Protein AF-A0A158QQC6-F1 (afdb_monomer)

Foldseek 3Di:
DDDDDDDDDDDADPPDDGPDPPPQDQVVVVVQAPPQWDKDAARDPDPPDDRIATHEDPQFDDRRSPHGHWPQVVQVVVVHGQAPDPWDRDTSQQTHEDFQFDDSRRPDGDHGLVQLVVLPLDPDSVPLSHQAPPLDQDPSQCDVSSVHSVCSVCVVVVNDDDPDD

InterPro domains:
  IPR000742 EGF-like domain [PF00008] (29-63)
  IPR000742 EGF-like domain [PF00008] (81-105)
  IPR000742 EGF-like domain [PS00022] (54-65)
  IPR000742 EGF-like domain [PS00022] (95-106)
  IPR000742 EGF-like domain [PS01186] (54-65)
  IPR000742 EGF-like domain [PS01186] (95-106)
  IPR000742 EGF-like domain [PS50026] (24-66)
  IPR000742 EGF-like domain [PS50026] (68-107)
  IPR000742 EGF-like domain [SM00181] (27-66)
  IPR000742 EGF-like domain [SM00181] (71-107)
  IPR000800 Notch domain [PF00066] (121-153)
  IPR000800 Notch domain [PS50258] (121-164)
  IPR000800 Notch domain [SM0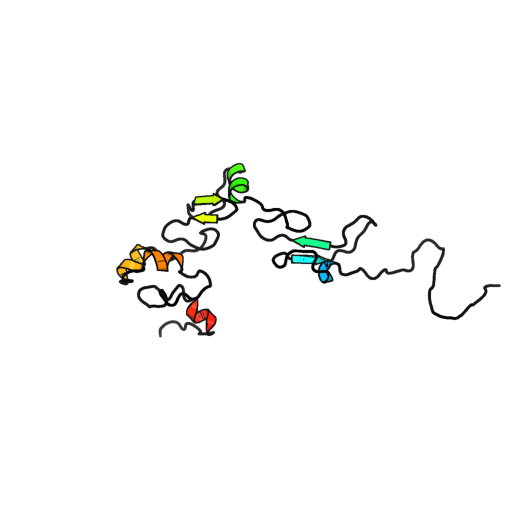0004] (114-154)
  IPR001881 EGF-like calcium-binding domain [SM00179] (24-66)
  IPR001881 EGF-like calcium-binding domain [SM00179] (68-107)
  IPR035993 Notch-like domain superfamily [SSF90193] (125-153)

Organism: Haemonchus placei (NCBI:txid6290)

Solvent-accessible surface area (backbone atoms only — not comparable to full-atom values): 9936 Å² total; per-residue (Å²): 138,82,84,84,82,90,80,82,94,76,83,83,75,95,67,98,61,80,83,64,83,69,73,75,68,62,52,50,81,69,62,70,39,50,94,79,33,50,65,41,67,38,82,53,89,50,98,85,47,66,36,48,46,41,48,50,41,93,50,35,34,65,79,48,39,80,38,80,38,44,41,26,55,61,26,42,76,72,76,45,69,65,24,31,81,79,20,46,55,72,56,43,65,46,41,51,48,39,91,33,33,31,69,75,39,16,77,40,82,44,78,35,63,68,55,23,55,73,53,56,26,80,97,39,34,78,56,33,62,69,44,42,55,66,79,50,62,47,76,93,20,55,39,78,37,43,55,30,17,56,44,27,53,39,63,74,71,70,52,75,87,68,82,91,125

Structure (mmCIF, N/CA/C/O backbone):
data_AF-A0A158QQC6-F1
#
_entry.id   AF-A0A158QQC6-F1
#
loop_
_atom_site.group_PDB
_atom_site.id
_atom_site.type_symbol
_atom_site.label_atom_id
_atom_site.label_alt_id
_atom_site.label_comp_id
_atom_site.label_asym_id
_atom_site.label_entity_id
_atom_site.label_seq_id
_atom_site.pdbx_PDB_ins_code
_atom_site.Cartn_x
_atom_site.Cartn_y
_atom_site.Cartn_z
_atom_site.occupancy
_atom_site.B_iso_or_equiv
_atom_site.auth_seq_id
_atom_site.auth_comp_id
_atom_site.auth_asym_id
_atom_site.auth_atom_id
_atom_site.pdbx_PDB_model_num
ATOM 1 N N . MET A 1 1 ? -47.042 -8.863 57.299 1.00 36.25 1 MET A N 1
ATOM 2 C CA . MET A 1 1 ? -48.164 -8.643 56.363 1.00 36.25 1 MET A CA 1
ATOM 3 C C . MET A 1 1 ? -47.573 -7.913 55.169 1.00 36.25 1 MET A C 1
ATOM 5 O O . MET A 1 1 ? -47.378 -6.711 55.239 1.00 36.25 1 MET A O 1
ATOM 9 N N . VAL A 1 2 ? -47.095 -8.666 54.174 1.00 34.44 2 VAL A N 1
ATOM 10 C CA . VAL A 1 2 ? -46.437 -8.109 52.982 1.00 34.44 2 VAL A CA 1
ATOM 11 C C . VAL A 1 2 ? -47.533 -7.838 51.961 1.00 34.44 2 VAL A C 1
ATOM 13 O O . VAL A 1 2 ? -48.316 -8.736 51.651 1.00 34.44 2 VAL A O 1
ATOM 16 N N . PHE A 1 3 ? -47.634 -6.594 51.506 1.00 34.72 3 PHE A N 1
ATOM 17 C CA . PHE A 1 3 ? -48.587 -6.214 50.473 1.00 34.72 3 PHE A CA 1
ATOM 18 C C . PHE A 1 3 ? -48.076 -6.717 49.123 1.00 34.72 3 PHE A C 1
ATOM 20 O O . PHE A 1 3 ? -46.982 -6.360 48.697 1.00 34.72 3 PHE A O 1
ATOM 27 N N . VAL A 1 4 ? -48.869 -7.560 48.462 1.00 39.97 4 VAL A N 1
ATOM 28 C CA . VAL A 1 4 ? -48.643 -7.971 47.074 1.00 39.97 4 VAL A CA 1
ATOM 29 C C . VAL A 1 4 ? -49.440 -7.013 46.199 1.00 39.97 4 VAL A C 1
ATOM 31 O O . VAL A 1 4 ? -50.668 -7.079 46.186 1.00 39.97 4 VAL A O 1
ATOM 34 N N . ILE A 1 5 ? -48.760 -6.120 45.482 1.00 44.81 5 ILE A N 1
ATOM 35 C CA . ILE A 1 5 ? -49.380 -5.341 44.407 1.00 44.81 5 ILE A CA 1
ATOM 36 C C . ILE A 1 5 ? -48.888 -5.943 43.092 1.00 44.81 5 ILE A C 1
ATOM 38 O O . ILE A 1 5 ? -47.698 -5.911 42.797 1.00 44.81 5 ILE A O 1
ATOM 42 N N . ARG A 1 6 ? -49.806 -6.549 42.331 1.00 49.72 6 ARG A N 1
ATOM 43 C CA . ARG A 1 6 ? -49.573 -6.975 40.947 1.00 49.72 6 ARG A CA 1
ATOM 44 C C . ARG A 1 6 ? -50.092 -5.894 40.009 1.00 49.72 6 ARG A C 1
ATOM 46 O O . ARG A 1 6 ? -51.301 -5.693 39.957 1.00 49.72 6 ARG A O 1
ATOM 53 N N . MET A 1 7 ? -49.190 -5.278 39.257 1.00 44.09 7 MET A N 1
ATOM 54 C CA . MET A 1 7 ? -49.361 -4.901 37.852 1.00 44.09 7 MET A CA 1
ATOM 55 C C . MET A 1 7 ? -47.967 -4.506 37.330 1.00 44.09 7 MET A C 1
ATOM 57 O O . MET A 1 7 ? -47.416 -3.508 37.773 1.00 44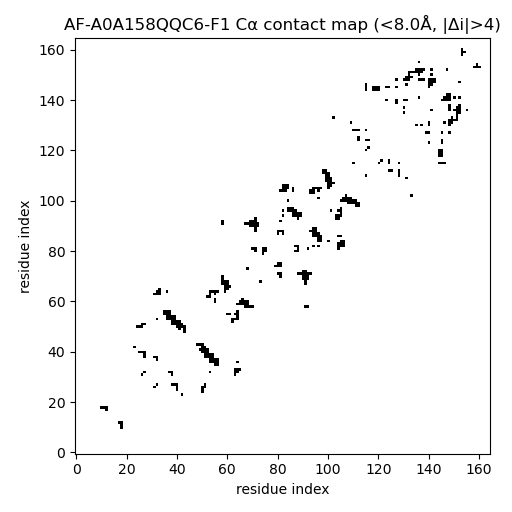.09 7 MET A O 1
ATOM 61 N N . GLU A 1 8 ? -47.422 -5.352 36.447 1.00 40.69 8 GLU A N 1
ATOM 62 C CA . GLU A 1 8 ? -46.252 -5.122 35.573 1.00 40.69 8 GLU A CA 1
ATOM 63 C C . GLU A 1 8 ? -44.855 -5.117 36.244 1.00 40.69 8 GLU A C 1
ATOM 65 O O . GLU A 1 8 ? -44.166 -4.110 36.341 1.00 40.69 8 GLU A O 1
ATOM 70 N N . ASP A 1 9 ? -44.466 -6.306 36.718 1.00 43.28 9 ASP A N 1
ATOM 71 C CA . ASP A 1 9 ? -43.112 -6.889 36.835 1.00 43.28 9 ASP A CA 1
ATOM 72 C C . ASP A 1 9 ? -41.867 -5.964 36.815 1.00 43.28 9 ASP A C 1
ATOM 74 O O . ASP A 1 9 ? -41.016 -6.070 35.932 1.00 43.28 9 ASP A O 1
ATOM 78 N N . VAL A 1 10 ? -41.654 -5.164 37.866 1.00 44.22 10 VAL A N 1
ATOM 79 C CA . VAL A 1 10 ? -40.308 -4.672 38.230 1.00 44.22 10 VAL A CA 1
ATOM 80 C C . VAL A 1 10 ? -40.022 -5.020 39.690 1.00 44.22 10 VAL A C 1
ATOM 82 O O . VAL A 1 10 ? -40.575 -4.427 40.616 1.00 44.22 10 VAL A O 1
ATOM 85 N N . PHE A 1 11 ? -39.159 -6.015 39.899 1.00 46.47 11 PHE A N 1
ATOM 86 C CA . PHE A 1 11 ? -38.678 -6.421 41.218 1.00 46.47 11 PHE A CA 1
ATOM 87 C C . PHE A 1 11 ? -37.441 -5.595 41.580 1.00 46.47 11 PHE A C 1
ATOM 89 O O . PHE A 1 11 ? -36.376 -5.797 41.007 1.00 46.47 11 PHE A O 1
ATOM 96 N N . VAL A 1 12 ? -37.563 -4.686 42.551 1.00 42.06 12 VAL A N 1
ATOM 97 C CA . VAL A 1 12 ? -36.401 -4.041 43.182 1.00 42.06 12 VAL A CA 1
ATOM 98 C C . VAL A 1 12 ? -36.211 -4.660 44.563 1.00 42.06 12 VAL A C 1
ATOM 100 O O . VAL A 1 12 ? -36.993 -4.390 45.474 1.00 42.06 12 VAL A O 1
ATOM 103 N N . SER A 1 13 ? -35.200 -5.517 44.718 1.00 39.62 13 SER A N 1
ATOM 104 C CA . SER A 1 13 ? -34.810 -6.075 46.019 1.00 39.62 13 SER A CA 1
ATOM 105 C C . SER A 1 13 ? -33.780 -5.168 46.706 1.00 39.62 13 SER A C 1
ATOM 107 O O . SER A 1 13 ? -32.769 -4.811 46.102 1.00 39.62 13 SER A O 1
ATOM 109 N N . LEU A 1 14 ? -34.037 -4.791 47.966 1.00 47.12 14 LEU A N 1
ATOM 110 C CA . LEU A 1 14 ? -33.203 -3.922 48.817 1.00 47.12 14 LEU A CA 1
ATOM 111 C C . LEU A 1 14 ? -32.286 -4.732 49.755 1.00 47.12 14 LEU A C 1
ATOM 113 O O . LEU A 1 14 ? -32.116 -4.377 50.917 1.00 47.12 14 LEU A O 1
ATOM 117 N N . ASP A 1 15 ? -31.674 -5.803 49.250 1.00 41.09 15 ASP A N 1
ATOM 118 C CA . ASP A 1 15 ? -30.734 -6.643 50.002 1.00 41.09 15 ASP A CA 1
ATOM 119 C C . ASP A 1 15 ? -29.463 -6.900 49.178 1.00 41.09 15 ASP A C 1
ATOM 121 O O . ASP A 1 15 ? -29.229 -8.007 48.710 1.00 41.09 15 ASP A O 1
ATOM 125 N N . GLY A 1 16 ? -28.644 -5.864 48.958 1.00 43.97 16 GLY A N 1
ATOM 126 C CA . GLY A 1 16 ? -27.190 -5.979 48.729 1.00 43.97 16 GLY A CA 1
ATOM 127 C C . GLY A 1 16 ? -26.646 -6.910 47.627 1.00 43.97 16 GLY A C 1
ATOM 128 O O . GLY A 1 16 ? -25.440 -7.136 47.600 1.00 43.97 16 GLY A O 1
ATOM 129 N N . GLN A 1 17 ? -27.476 -7.444 46.731 1.00 45.44 17 GLN A N 1
ATOM 130 C CA . GLN A 1 17 ? -27.104 -8.210 45.538 1.00 45.44 17 GLN A CA 1
ATOM 131 C C . GLN A 1 17 ? -28.065 -7.777 44.424 1.00 45.44 17 GLN A C 1
ATOM 133 O O . GLN A 1 17 ? -29.206 -8.229 44.362 1.00 45.44 17 GLN A O 1
ATOM 138 N N . GLY A 1 18 ? -27.642 -6.800 43.619 1.00 42.56 18 GLY A N 1
ATOM 139 C CA . GLY A 1 18 ? -28.478 -6.163 42.599 1.00 42.56 18 GLY A CA 1
ATOM 140 C C . GLY A 1 18 ? -29.020 -7.168 41.579 1.00 42.56 18 GLY A C 1
ATOM 141 O O . GLY A 1 18 ? -28.266 -7.943 41.002 1.00 42.56 18 GLY A O 1
ATOM 142 N N . GLN A 1 19 ? -30.337 -7.143 41.362 1.00 43.41 19 GLN A N 1
ATOM 143 C CA . GLN A 1 19 ? -31.072 -8.023 40.445 1.00 43.41 19 GLN A CA 1
ATOM 144 C C . GLN A 1 19 ? -31.306 -7.377 39.071 1.00 43.41 19 GLN A C 1
ATOM 146 O O . GLN A 1 19 ? -32.306 -7.639 38.405 1.00 43.41 19 GLN A O 1
ATOM 151 N N . TYR A 1 20 ? -30.376 -6.547 38.622 1.00 51.22 20 TYR A N 1
ATOM 152 C CA . TYR A 1 20 ? -30.326 -6.159 37.226 1.00 51.22 20 TYR A CA 1
ATOM 153 C C . TYR A 1 20 ? -29.068 -6.795 36.672 1.00 51.22 20 TYR A C 1
ATOM 155 O O . TYR A 1 20 ? -27.959 -6.314 36.859 1.00 51.22 20 TYR A O 1
ATOM 163 N N . CYS A 1 21 ? -29.240 -7.913 35.974 1.00 53.62 21 CYS A N 1
ATOM 164 C CA . CYS A 1 21 ? -28.408 -8.114 34.805 1.00 53.62 21 CYS A CA 1
ATOM 165 C C . CYS A 1 21 ? -28.792 -6.964 33.870 1.00 53.62 21 CYS A C 1
ATOM 167 O O . CYS A 1 21 ? -29.683 -7.132 33.037 1.00 53.62 21 CYS A O 1
ATOM 169 N N . GLU A 1 22 ? -28.240 -5.764 34.079 1.00 59.50 22 GLU A N 1
ATOM 170 C CA . GLU A 1 22 ? -28.223 -4.785 33.005 1.00 59.50 22 GLU A CA 1
ATOM 171 C C . GLU A 1 22 ? -27.598 -5.528 31.832 1.00 59.50 22 GLU A C 1
ATOM 173 O O . GLU A 1 22 ? -26.450 -5.963 31.898 1.00 59.50 22 GLU A O 1
ATOM 178 N N . LEU A 1 23 ? -28.416 -5.817 30.820 1.00 65.38 23 LEU A N 1
ATOM 179 C CA . LEU A 1 23 ? -27.915 -6.375 29.581 1.00 65.38 23 LEU A CA 1
ATOM 180 C C . LEU A 1 23 ? -26.837 -5.409 29.110 1.00 65.38 23 LEU A C 1
ATOM 182 O O . LEU A 1 23 ? -27.137 -4.232 28.887 1.00 65.38 23 LEU A O 1
ATOM 186 N N . ASP A 1 24 ? -25.606 -5.916 29.044 1.00 72.25 24 ASP A N 1
ATOM 187 C CA . ASP A 1 24 ? -24.469 -5.187 28.506 1.00 72.25 24 ASP A CA 1
ATOM 188 C C . ASP A 1 24 ? -24.902 -4.617 27.160 1.00 72.25 24 ASP A C 1
ATOM 190 O O . ASP A 1 24 ? -25.406 -5.348 26.295 1.00 72.25 24 ASP A O 1
ATOM 194 N N . LYS A 1 25 ? -24.840 -3.294 27.036 1.00 82.12 25 LYS A N 1
ATOM 195 C CA . LYS A 1 25 ? -25.188 -2.660 25.773 1.00 82.12 25 LYS A CA 1
ATOM 196 C C . LYS A 1 25 ? -24.056 -2.974 24.810 1.00 82.12 25 LYS A C 1
ATOM 198 O O . LYS A 1 25 ? -22.912 -3.097 25.213 1.00 82.12 25 LYS A O 1
ATOM 203 N N . ASP A 1 26 ? -24.401 -3.168 23.545 1.00 87.12 26 ASP A N 1
ATOM 204 C CA . ASP A 1 26 ? -23.385 -3.272 22.509 1.00 87.12 26 ASP A CA 1
ATOM 205 C C . ASP A 1 26 ? -23.105 -1.873 21.961 1.00 87.12 26 ASP A C 1
ATOM 207 O O . ASP A 1 26 ? -23.820 -1.383 21.082 1.00 87.12 26 ASP A O 1
ATOM 211 N N . GLU A 1 27 ? -22.098 -1.194 22.505 1.00 90.25 27 GLU A N 1
ATOM 212 C CA . GLU A 1 27 ? -21.677 0.115 22.013 1.00 90.25 27 GLU A CA 1
ATOM 213 C C . GLU A 1 27 ? -21.109 0.042 20.587 1.00 90.25 27 GLU A C 1
ATOM 215 O O . GLU A 1 27 ? -21.190 1.029 19.851 1.00 90.25 27 GLU A O 1
ATOM 220 N N . CYS A 1 28 ? -20.602 -1.113 20.136 1.00 93.31 28 CYS A N 1
ATOM 221 C CA . CYS A 1 28 ? -20.111 -1.267 18.764 1.00 93.31 28 CYS A CA 1
ATOM 222 C C . CYS A 1 28 ? -21.231 -1.165 17.723 1.00 93.31 28 CYS A C 1
ATOM 224 O O . CYS A 1 28 ? -20.999 -0.676 16.613 1.00 93.31 28 CYS A O 1
ATOM 226 N N . SER A 1 29 ? -22.463 -1.525 18.090 1.00 93.56 29 SER A N 1
ATOM 227 C CA . SER A 1 29 ? -23.648 -1.318 17.249 1.00 93.56 29 SER A CA 1
ATOM 228 C C . SER A 1 29 ? -23.943 0.167 16.966 1.00 93.56 29 SER A C 1
ATOM 230 O O . SER A 1 29 ? -24.712 0.478 16.056 1.00 93.56 29 SER A O 1
ATOM 232 N N . LEU A 1 30 ? -23.315 1.095 17.698 1.00 91.38 30 LEU A N 1
ATOM 233 C CA . LEU A 1 30 ? -23.416 2.541 17.474 1.00 91.38 30 LEU A CA 1
ATOM 234 C C . LEU A 1 30 ? -22.372 3.080 16.481 1.00 91.38 30 LEU A C 1
ATOM 236 O O . LEU A 1 30 ? -22.343 4.287 16.251 1.00 91.38 30 LEU A O 1
ATOM 240 N N . MET A 1 31 ? -21.532 2.215 15.894 1.00 91.31 31 MET A N 1
ATOM 241 C CA . MET A 1 31 ? -20.475 2.594 14.941 1.00 91.31 31 MET A CA 1
ATOM 242 C C . MET A 1 31 ? -19.535 3.678 15.497 1.00 91.31 31 MET A C 1
ATOM 244 O O . MET A 1 31 ? -19.208 4.649 14.819 1.00 91.31 31 MET A O 1
ATOM 248 N N . VAL A 1 32 ? -19.123 3.522 16.759 1.00 93.12 32 VAL A N 1
ATOM 249 C CA . VAL A 1 32 ? -18.249 4.485 17.454 1.00 93.12 32 VAL A CA 1
ATOM 250 C C . VAL A 1 32 ? -16.831 4.533 16.884 1.00 93.12 32 VAL A C 1
ATOM 252 O O . VAL A 1 32 ? -16.207 5.589 16.903 1.00 93.12 32 VAL A O 1
ATOM 255 N N . CYS A 1 33 ? -16.328 3.408 16.372 1.00 95.31 33 CYS A N 1
ATOM 256 C CA . CYS A 1 33 ? -15.017 3.331 15.738 1.00 95.31 33 CYS A CA 1
ATOM 257 C C . CYS A 1 33 ? -15.107 3.676 14.237 1.00 95.31 33 CYS A C 1
ATOM 259 O O . CYS A 1 33 ? -16.141 3.420 13.612 1.00 95.31 33 CYS A O 1
ATOM 261 N N . PRO A 1 34 ? -14.019 4.181 13.628 1.00 94.56 34 PRO A N 1
ATOM 262 C CA . PRO A 1 34 ? -13.890 4.326 12.182 1.00 94.56 34 PRO A CA 1
ATOM 263 C C . PRO A 1 34 ? -14.144 3.011 11.438 1.00 94.56 34 PRO A C 1
ATOM 265 O O . PRO A 1 34 ? -13.942 1.926 11.981 1.00 94.56 34 PRO A O 1
ATOM 268 N N . ALA A 1 35 ? -14.570 3.104 10.177 1.00 93.69 35 ALA A N 1
ATOM 269 C CA . ALA A 1 35 ? -14.977 1.943 9.380 1.00 93.69 35 ALA A CA 1
ATOM 270 C C . ALA A 1 35 ? -13.853 0.911 9.145 1.00 93.69 35 ALA A C 1
ATOM 272 O O . ALA A 1 35 ? -14.134 -0.258 8.892 1.00 93.69 35 ALA A O 1
ATOM 273 N N . ASP A 1 36 ? -12.598 1.344 9.206 1.00 93.25 36 ASP A N 1
ATOM 274 C CA . ASP A 1 36 ? -11.379 0.547 9.054 1.00 93.25 36 ASP A CA 1
ATOM 275 C C . ASP A 1 36 ? -10.788 0.062 10.392 1.00 93.25 36 ASP A C 1
ATOM 277 O O . ASP A 1 36 ? -9.820 -0.701 10.400 1.00 93.25 36 ASP A O 1
ATOM 281 N N . ALA A 1 37 ? -11.388 0.445 11.522 1.00 95.75 37 ALA A N 1
ATOM 282 C CA . ALA A 1 37 ? -11.041 -0.051 12.847 1.00 95.75 37 ALA A CA 1
ATOM 283 C C . ALA A 1 37 ? -11.914 -1.252 13.246 1.00 95.75 37 ALA A C 1
ATOM 285 O O . ALA A 1 37 ? -13.060 -1.404 12.822 1.00 95.75 37 ALA A O 1
ATOM 286 N N . THR A 1 38 ? -11.383 -2.112 14.117 1.00 96.50 38 THR A N 1
ATOM 287 C CA . THR A 1 38 ? -12.165 -3.212 14.702 1.00 96.50 38 THR A CA 1
ATOM 288 C C . THR A 1 38 ? -12.713 -2.788 16.057 1.00 96.50 38 THR A C 1
ATOM 290 O O . THR A 1 38 ? -11.941 -2.491 16.965 1.00 96.50 38 THR A O 1
ATOM 293 N N . CYS A 1 39 ? -14.037 -2.781 16.212 1.00 96.00 39 CYS A N 1
ATOM 294 C CA . CYS A 1 39 ? -14.674 -2.512 17.498 1.00 96.00 39 CYS A CA 1
ATOM 295 C C . CYS A 1 39 ? -14.822 -3.797 18.320 1.00 96.00 39 CYS A C 1
ATOM 297 O O . CYS A 1 39 ? -15.266 -4.826 17.808 1.00 96.00 39 CYS A O 1
ATOM 299 N N . VAL A 1 40 ? -14.469 -3.722 19.600 1.00 95.62 40 VAL A N 1
ATOM 300 C CA . VAL A 1 40 ? -14.644 -4.794 20.580 1.00 95.62 40 VAL A CA 1
ATOM 301 C C . VAL A 1 40 ? -15.581 -4.298 21.673 1.00 95.62 40 VAL A C 1
ATOM 303 O O . VAL A 1 40 ? -15.243 -3.339 22.365 1.00 95.62 40 VAL A O 1
ATOM 306 N N . ASN A 1 41 ? -16.728 -4.960 21.843 1.00 92.31 41 ASN A N 1
ATOM 307 C CA . ASN A 1 41 ? -17.631 -4.676 22.956 1.00 92.31 41 ASN A CA 1
ATOM 308 C C . ASN A 1 41 ? -17.052 -5.235 24.255 1.00 92.31 41 ASN A C 1
ATOM 310 O O . ASN A 1 41 ? -16.587 -6.379 24.291 1.00 92.31 41 ASN A O 1
ATOM 314 N N . LEU A 1 42 ? -17.074 -4.438 25.313 1.00 90.38 42 LEU A N 1
ATOM 315 C CA . LEU A 1 42 ? -16.497 -4.765 26.607 1.00 90.38 42 LEU A CA 1
ATOM 316 C C . LEU A 1 42 ? -17.544 -4.560 27.691 1.00 90.38 42 LEU A C 1
ATOM 318 O O . LEU A 1 42 ? -18.144 -3.503 27.778 1.00 90.38 42 LEU A O 1
ATOM 322 N N . THR A 1 43 ? -17.672 -5.515 28.602 1.00 86.75 43 THR A N 1
ATOM 323 C CA . THR A 1 43 ? -18.522 -5.314 29.775 1.00 86.75 43 THR A CA 1
ATOM 324 C C . THR A 1 43 ? -17.797 -4.415 30.790 1.00 86.75 43 THR A C 1
ATOM 326 O O . THR A 1 43 ? -16.742 -4.824 31.302 1.00 86.75 43 THR A O 1
ATOM 329 N N . PRO A 1 44 ? -18.311 -3.209 31.102 1.00 83.06 44 PRO A N 1
ATOM 330 C CA . PRO A 1 44 ? -17.661 -2.286 32.028 1.00 83.06 44 PRO A CA 1
ATOM 331 C C . PRO A 1 44 ? -17.643 -2.864 33.451 1.00 83.06 44 PRO A C 1
ATOM 333 O O . PRO A 1 44 ? -18.625 -3.446 33.914 1.00 83.06 44 PRO A O 1
ATOM 336 N N . LYS A 1 45 ? -16.516 -2.732 34.165 1.00 80.94 45 LYS A N 1
ATOM 337 C CA . LYS A 1 45 ? -16.378 -3.212 35.558 1.00 80.94 45 LYS A CA 1
ATOM 338 C C . LYS A 1 45 ? -16.684 -2.114 36.567 1.00 80.94 45 LYS A C 1
ATOM 340 O O . LYS A 1 45 ? -17.125 -2.403 37.681 1.00 80.94 45 LYS A O 1
ATOM 345 N N . HIS A 1 46 ? -16.447 -0.873 36.170 1.00 80.38 46 HIS A N 1
ATOM 346 C CA . HIS A 1 46 ? -16.775 0.333 36.907 1.00 80.38 46 HIS A CA 1
ATOM 347 C C . HIS A 1 46 ? -17.698 1.226 36.077 1.00 80.38 46 HIS A C 1
ATOM 349 O O . HIS A 1 46 ? -17.747 1.134 34.854 1.00 80.38 46 HIS A O 1
ATOM 355 N N . SER A 1 47 ? -18.454 2.096 36.745 1.00 76.38 47 SER A N 1
ATOM 356 C CA . SER A 1 47 ? -19.427 2.984 36.091 1.00 76.38 47 SER A CA 1
ATOM 357 C C . SER A 1 47 ? -18.803 4.001 35.126 1.00 76.38 47 SER A C 1
ATOM 359 O O . SER A 1 47 ? -19.516 4.605 34.333 1.00 76.38 47 SER A O 1
ATOM 361 N N . ASP A 1 48 ? -17.499 4.238 35.243 1.00 82.12 48 ASP A N 1
ATOM 362 C CA . ASP A 1 48 ? -16.693 5.143 34.425 1.00 82.12 48 ASP A CA 1
ATOM 363 C C . ASP A 1 48 ? -15.902 4.429 33.316 1.00 82.12 48 ASP A C 1
ATOM 365 O O . ASP A 1 48 ? -15.302 5.100 32.472 1.00 82.12 48 ASP A O 1
ATOM 369 N N . ASP A 1 49 ? -15.932 3.093 33.274 1.00 83.38 49 ASP A N 1
ATOM 370 C CA . ASP A 1 49 ? -15.305 2.327 32.201 1.00 83.38 49 ASP A CA 1
ATOM 371 C C . ASP A 1 49 ? -16.068 2.515 30.885 1.00 83.38 49 ASP A C 1
ATOM 373 O O . ASP A 1 49 ? -17.300 2.541 30.830 1.00 83.38 49 ASP A O 1
ATOM 377 N N . LYS A 1 50 ? -15.317 2.586 29.787 1.00 80.44 50 LYS A N 1
ATOM 378 C CA . LYS A 1 50 ? -15.889 2.561 28.441 1.00 80.44 50 LYS A CA 1
ATOM 379 C C . LYS A 1 50 ? -16.311 1.122 28.129 1.00 80.44 50 LYS A C 1
ATOM 381 O O . LYS A 1 50 ? -15.481 0.221 28.198 1.00 80.44 50 LYS A O 1
ATOM 386 N N . GLY A 1 51 ? -17.572 0.916 27.745 1.00 90.38 51 GLY A N 1
ATOM 387 C CA . GLY A 1 51 ? -18.117 -0.388 27.330 1.00 90.38 51 GLY A CA 1
ATOM 388 C C . GLY A 1 51 ? -17.573 -0.919 25.992 1.00 90.38 51 GLY A C 1
ATOM 389 O O . GLY A 1 51 ? -18.109 -1.847 25.407 1.00 90.38 51 GLY A O 1
ATOM 390 N N . TYR A 1 52 ? -16.501 -0.334 25.454 1.00 92.69 52 TYR A N 1
ATOM 391 C CA . TYR A 1 52 ? -15.929 -0.734 24.171 1.00 92.69 52 TYR A CA 1
ATOM 392 C C . TYR A 1 52 ? -14.444 -0.387 24.067 1.00 92.69 52 TYR A C 1
ATOM 394 O O . TYR A 1 52 ? -13.909 0.418 24.833 1.00 92.69 52 TYR A O 1
ATOM 402 N N . SER A 1 53 ? -13.787 -0.962 23.062 1.00 95.50 53 SER A N 1
ATOM 403 C CA . SER A 1 53 ? -12.446 -0.585 22.625 1.00 95.50 53 SER A CA 1
ATOM 404 C C . SER A 1 53 ? -12.336 -0.649 21.104 1.00 95.50 53 SER A C 1
ATOM 406 O O . SER A 1 53 ? -12.785 -1.612 20.482 1.00 95.50 53 SER A O 1
ATOM 408 N N . CYS A 1 54 ? -11.723 0.374 20.506 1.00 96.88 54 CYS A N 1
ATOM 409 C CA . CYS A 1 54 ? -11.353 0.366 19.097 1.00 96.88 54 CYS A CA 1
ATOM 410 C C . CYS A 1 54 ? -9.919 -0.162 18.944 1.00 96.88 54 CYS A C 1
ATOM 412 O O . CYS A 1 54 ? -8.975 0.392 19.506 1.00 96.88 54 CYS A O 1
ATOM 414 N N . ILE A 1 55 ? -9.745 -1.224 18.160 1.00 96.75 55 ILE A N 1
ATOM 415 C CA . ILE A 1 55 ? -8.436 -1.681 17.690 1.00 96.75 55 ILE A CA 1
ATOM 416 C C . ILE A 1 55 ? -8.124 -0.912 16.409 1.00 96.75 55 ILE A C 1
ATOM 418 O O . ILE A 1 55 ? -8.801 -1.092 15.391 1.00 96.75 55 ILE A O 1
ATOM 422 N N . CYS A 1 56 ? -7.110 -0.053 16.480 1.00 95.94 56 CYS A N 1
ATOM 423 C CA . CYS A 1 56 ? -6.795 0.870 15.400 1.00 95.94 56 CYS A CA 1
ATOM 424 C C . CYS A 1 56 ? -6.080 0.206 14.224 1.00 95.94 56 CYS A C 1
ATOM 426 O O . CYS A 1 56 ? -5.241 -0.678 14.433 1.00 95.94 56 CYS A O 1
ATOM 428 N N . PRO A 1 57 ? -6.383 0.647 12.990 1.00 93.12 57 PRO A N 1
ATOM 429 C CA . PRO A 1 57 ? -5.622 0.254 11.819 1.00 93.12 57 PRO A CA 1
ATOM 430 C C . PRO A 1 57 ? -4.186 0.785 11.899 1.00 93.12 57 PRO A C 1
ATOM 432 O O . PRO A 1 57 ? -3.856 1.696 12.665 1.00 93.12 57 PRO A O 1
ATOM 435 N N . GLU A 1 58 ? -3.312 0.195 11.089 1.00 87.62 58 GLU A N 1
ATOM 436 C CA . GLU A 1 58 ? -1.919 0.618 10.997 1.00 87.62 58 GLU A CA 1
ATOM 437 C C . GLU A 1 58 ? -1.834 2.106 10.606 1.00 87.62 58 GLU A C 1
ATOM 439 O O . GLU A 1 58 ? -2.463 2.549 9.648 1.00 87.62 58 GLU A O 1
ATOM 444 N N . GLY A 1 59 ? -1.068 2.889 11.373 1.00 90.38 59 GLY A N 1
ATOM 445 C CA . GLY A 1 59 ? -0.922 4.334 11.161 1.00 90.38 59 GLY A CA 1
ATOM 446 C C . GLY A 1 59 ? -1.936 5.205 11.909 1.00 90.38 59 GLY A C 1
ATOM 447 O O . GLY A 1 59 ? -1.907 6.422 11.734 1.00 90.38 59 GLY A O 1
ATOM 448 N N . TYR A 1 60 ? -2.785 4.618 12.760 1.00 93.44 60 TYR A N 1
ATOM 449 C CA . TYR A 1 60 ? -3.743 5.341 13.599 1.00 93.44 60 TYR A CA 1
ATOM 450 C C . TYR A 1 60 ? -3.637 4.947 15.078 1.00 93.44 60 TYR A C 1
ATOM 452 O O . TYR A 1 60 ? -3.189 3.855 15.429 1.00 93.44 60 TYR A O 1
ATOM 460 N N . THR A 1 61 ? -4.036 5.859 15.960 1.00 93.94 61 THR A N 1
ATOM 461 C CA . THR A 1 61 ? -4.038 5.695 17.418 1.00 93.94 61 THR A CA 1
ATOM 462 C C . THR A 1 61 ? -5.147 6.533 18.064 1.00 93.94 61 THR A C 1
ATOM 464 O O . THR A 1 61 ? -5.888 7.238 17.381 1.00 93.94 61 THR A O 1
ATOM 467 N N . GLY A 1 62 ? -5.257 6.466 19.390 1.00 94.31 62 GLY A N 1
ATOM 468 C CA . GLY A 1 62 ? -6.323 7.091 20.172 1.00 94.31 62 GLY A CA 1
ATOM 469 C C . GLY A 1 62 ? -7.501 6.149 20.411 1.00 94.31 62 GLY A C 1
ATOM 470 O O . GLY A 1 62 ? -7.635 5.117 19.759 1.00 94.31 62 GLY A O 1
ATOM 471 N N . ASP A 1 63 ? -8.370 6.509 21.356 1.00 93.75 63 ASP A N 1
ATOM 472 C CA . ASP A 1 63 ? -9.496 5.656 21.771 1.00 93.75 63 ASP A CA 1
ATOM 473 C C . ASP A 1 63 ? -10.507 5.405 20.644 1.00 93.75 63 ASP A C 1
ATOM 475 O O . ASP A 1 63 ? -11.194 4.386 20.648 1.00 93.75 63 ASP A O 1
ATOM 479 N N . LEU A 1 64 ? -10.590 6.340 19.694 1.00 94.19 64 LEU A N 1
ATOM 480 C CA . LEU A 1 64 ? -11.443 6.278 18.510 1.00 94.19 64 LEU A CA 1
ATOM 481 C C . LEU A 1 64 ? -10.633 6.147 17.217 1.00 94.19 64 LEU A C 1
ATOM 483 O O . LEU A 1 64 ? -11.192 6.316 16.141 1.00 94.19 64 LEU A O 1
ATOM 487 N N . CYS A 1 65 ? -9.331 5.859 17.298 1.00 95.94 65 CYS A N 1
ATOM 488 C CA . CYS A 1 65 ? -8.464 5.722 16.124 1.00 95.94 65 CYS A CA 1
ATOM 489 C C . CYS A 1 65 ? -8.490 6.943 15.187 1.00 95.94 65 CYS A C 1
ATOM 491 O O . CYS A 1 65 ? -8.365 6.815 13.972 1.00 95.94 65 CYS A O 1
ATOM 493 N N . ASP A 1 66 ? -8.674 8.130 15.759 1.00 93.94 66 ASP A N 1
ATOM 494 C CA . ASP A 1 66 ? -8.818 9.413 15.073 1.00 93.94 66 ASP A CA 1
ATOM 495 C C . ASP A 1 66 ? -7.506 10.209 15.011 1.00 93.94 66 ASP A C 1
ATOM 497 O O . ASP A 1 66 ? -7.438 11.263 14.376 1.00 93.94 66 ASP A O 1
ATOM 501 N N . LEU A 1 67 ? -6.448 9.699 15.645 1.00 92.88 67 LEU A N 1
ATOM 502 C CA . LEU A 1 67 ? -5.130 10.315 15.660 1.00 92.88 67 LEU A CA 1
ATOM 503 C C . LEU A 1 67 ? -4.200 9.587 14.695 1.00 92.88 67 LEU A C 1
ATOM 505 O O . LEU A 1 67 ? -4.009 8.378 14.789 1.00 92.88 67 LEU A O 1
ATOM 509 N N . GLU A 1 68 ? -3.581 10.329 13.787 1.00 91.75 68 GLU A N 1
ATOM 510 C CA . GLU A 1 68 ? -2.629 9.775 12.826 1.00 91.75 68 GLU A CA 1
ATOM 511 C C . GLU A 1 68 ? -1.248 9.587 13.468 1.00 91.75 68 GLU A C 1
ATOM 513 O O . GLU A 1 68 ? -0.778 10.432 14.233 1.00 91.75 68 GLU A O 1
ATOM 518 N N . VAL A 1 69 ? -0.579 8.487 13.127 1.00 93.75 69 VAL A N 1
ATOM 519 C CA . VAL A 1 69 ? 0.787 8.177 13.561 1.00 93.75 69 VAL A CA 1
ATOM 520 C C . VAL A 1 69 ? 1.718 8.221 12.361 1.00 93.75 69 VAL A C 1
ATOM 522 O O . VAL A 1 69 ? 1.479 7.558 11.350 1.00 93.75 69 VAL A O 1
ATOM 525 N N . ASP A 1 70 ? 2.824 8.950 12.501 1.00 94.56 70 ASP A N 1
ATOM 526 C CA . ASP A 1 70 ? 3.945 8.815 11.582 1.00 94.56 70 ASP A CA 1
ATOM 527 C C . ASP A 1 70 ? 4.799 7.596 11.967 1.00 94.56 70 ASP A C 1
ATOM 529 O O . ASP A 1 70 ? 5.693 7.656 12.808 1.00 94.56 70 ASP A O 1
ATOM 533 N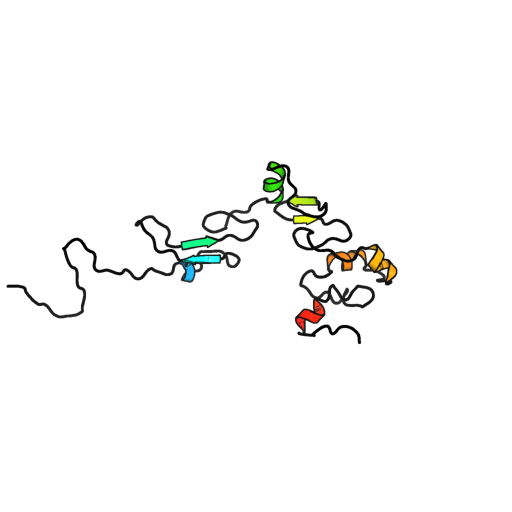 N . LEU A 1 71 ? 4.488 6.451 11.360 1.00 94.12 71 LEU A N 1
ATOM 534 C CA . LEU A 1 71 ? 5.243 5.205 11.463 1.00 94.12 71 LEU A CA 1
ATOM 535 C C . LEU A 1 71 ? 6.668 5.337 10.916 1.00 94.12 71 LEU A C 1
ATOM 537 O O . LEU A 1 71 ? 7.563 4.651 11.418 1.00 94.12 71 LEU A O 1
ATOM 541 N N . CYS A 1 72 ? 6.909 6.214 9.932 1.00 95.25 72 CYS A N 1
ATOM 542 C CA . CYS A 1 72 ? 8.272 6.496 9.485 1.00 95.25 72 CYS A CA 1
ATOM 543 C C . CYS A 1 72 ? 9.085 7.128 10.619 1.00 95.25 72 CYS A C 1
ATOM 545 O O . CYS A 1 72 ? 10.211 6.701 10.871 1.00 95.25 72 CYS A O 1
ATOM 547 N N . GLU A 1 73 ? 8.529 8.122 11.312 1.00 95.25 73 GLU A N 1
ATOM 548 C CA . GLU A 1 73 ? 9.162 8.767 12.464 1.00 95.25 73 GLU A CA 1
ATOM 549 C C . GLU A 1 73 ? 9.295 7.807 13.651 1.00 95.25 73 GLU A C 1
ATOM 551 O O . GLU A 1 73 ? 10.402 7.628 14.157 1.00 95.25 73 GLU A O 1
ATOM 556 N N . LEU A 1 74 ? 8.227 7.088 14.003 1.00 94.12 74 LEU A N 1
ATOM 557 C CA . LEU A 1 74 ? 8.208 6.141 15.121 1.00 94.12 74 LEU A CA 1
ATOM 558 C C . LEU A 1 74 ? 9.300 5.061 15.012 1.00 94.12 74 LEU A C 1
ATOM 560 O O . LEU A 1 74 ? 9.939 4.716 16.008 1.00 94.12 74 LEU A O 1
ATOM 564 N N . HIS A 1 75 ? 9.522 4.502 13.817 1.00 95.19 75 HIS A N 1
ATOM 565 C CA . HIS A 1 75 ? 10.612 3.542 13.602 1.00 95.19 75 HIS A CA 1
ATOM 566 C C . HIS A 1 75 ? 11.980 4.228 13.549 1.00 95.19 75 HIS A C 1
ATOM 568 O O . HIS A 1 75 ? 12.945 3.701 14.106 1.00 95.19 75 HIS A O 1
ATOM 574 N N . ARG A 1 76 ? 12.072 5.420 12.946 1.00 95.38 76 ARG A N 1
ATOM 575 C CA . ARG A 1 76 ? 13.322 6.191 12.873 1.00 95.38 76 ARG A CA 1
ATOM 576 C C . ARG A 1 76 ? 13.847 6.555 14.263 1.00 95.38 76 ARG A C 1
ATOM 578 O O . ARG A 1 76 ? 15.048 6.443 14.494 1.00 95.38 76 ARG A O 1
ATOM 585 N N . GLU A 1 77 ? 12.971 6.909 15.201 1.00 96.12 77 GLU A N 1
ATOM 586 C CA . GLU A 1 77 ? 13.319 7.176 16.606 1.00 96.12 77 GLU A CA 1
ATOM 587 C C . GLU A 1 77 ? 13.933 5.958 17.315 1.00 96.12 77 GLU A C 1
ATOM 589 O O . GLU A 1 77 ? 14.774 6.107 18.201 1.00 96.12 77 GLU A O 1
ATOM 594 N N . ARG A 1 78 ? 13.563 4.742 16.894 1.00 96.69 78 ARG A N 1
ATOM 595 C CA . ARG A 1 78 ? 14.120 3.476 17.402 1.00 96.69 78 ARG A CA 1
ATOM 596 C C . ARG A 1 78 ? 15.402 3.050 16.682 1.00 96.69 78 ARG A C 1
ATOM 598 O O . ARG A 1 78 ? 15.972 2.015 17.014 1.00 96.69 78 ARG A O 1
ATOM 605 N N . GLY A 1 79 ? 15.865 3.837 15.708 1.00 96.06 79 GLY A N 1
ATOM 606 C CA . GLY A 1 79 ? 16.995 3.483 14.850 1.00 96.06 79 GLY A CA 1
ATOM 607 C C . GLY A 1 79 ? 16.662 2.399 13.820 1.00 96.06 79 GLY A C 1
ATOM 608 O O . GLY A 1 79 ? 17.563 1.726 13.325 1.00 96.06 79 GLY A O 1
ATOM 609 N N . GLU A 1 80 ? 15.382 2.218 13.500 1.00 96.19 80 GLU A N 1
ATOM 610 C CA . GLU A 1 80 ? 14.883 1.237 12.538 1.00 96.19 80 GLU A CA 1
ATOM 611 C C . GLU A 1 80 ? 14.359 1.919 11.264 1.00 96.19 80 GLU A C 1
ATOM 613 O O . GLU A 1 80 ? 14.171 3.135 11.206 1.00 96.19 80 GLU A O 1
ATOM 618 N N . ASN A 1 81 ? 14.083 1.120 10.230 1.00 95.19 81 ASN A N 1
ATOM 619 C CA . ASN A 1 81 ? 13.355 1.565 9.045 1.00 95.19 81 ASN A CA 1
ATOM 620 C C . ASN A 1 81 ? 12.013 0.830 8.977 1.00 95.19 81 ASN A C 1
ATOM 622 O O . ASN A 1 81 ? 11.971 -0.401 9.010 1.00 95.19 81 ASN A O 1
ATOM 626 N N . TYR A 1 82 ? 10.925 1.590 8.871 1.00 95.81 82 TYR A N 1
ATOM 627 C CA . TYR A 1 82 ? 9.585 1.037 8.699 1.00 95.81 82 TYR A CA 1
ATOM 628 C C . TYR A 1 82 ? 9.452 0.241 7.385 1.00 95.81 82 TYR A C 1
ATOM 630 O O . TYR A 1 82 ? 8.775 -0.792 7.354 1.00 95.81 82 TYR A O 1
ATOM 638 N N . CYS A 1 83 ? 10.143 0.669 6.325 1.00 97.06 83 CYS A N 1
ATOM 639 C CA . CYS A 1 83 ? 10.154 0.016 5.019 1.00 97.06 83 CYS A CA 1
ATOM 640 C C . CYS A 1 83 ? 11.195 -1.110 4.954 1.00 97.06 83 CYS A C 1
ATOM 642 O O . CYS A 1 83 ? 12.333 -0.969 5.406 1.00 97.06 83 CYS A O 1
ATOM 644 N N . HIS A 1 84 ? 10.832 -2.230 4.332 1.00 97.12 84 HIS A N 1
ATOM 645 C CA . HIS A 1 84 ? 11.725 -3.369 4.129 1.00 97.12 84 HIS A CA 1
ATOM 646 C C . HIS A 1 84 ? 12.597 -3.218 2.876 1.00 97.12 84 HIS A C 1
ATOM 648 O O . HIS A 1 84 ? 12.388 -2.338 2.041 1.00 97.12 84 HIS A O 1
ATOM 654 N N . ASN A 1 85 ? 13.587 -4.107 2.744 1.00 96.94 85 ASN A N 1
ATOM 655 C CA . ASN A 1 85 ? 14.401 -4.281 1.534 1.00 96.94 85 ASN A CA 1
ATOM 656 C C . ASN A 1 85 ? 15.048 -2.988 0.996 1.00 96.94 85 ASN A C 1
ATOM 658 O O . ASN A 1 85 ? 15.170 -2.793 -0.210 1.00 96.94 85 ASN A O 1
ATOM 662 N N . GLY A 1 86 ? 15.474 -2.100 1.898 1.00 95.50 86 GLY A N 1
ATOM 663 C CA . GLY A 1 86 ? 16.130 -0.842 1.530 1.00 95.50 86 GLY A CA 1
ATOM 664 C C . GLY A 1 86 ? 15.183 0.233 0.988 1.00 95.50 86 GLY A C 1
ATOM 665 O O . GLY A 1 86 ? 15.658 1.212 0.411 1.00 95.50 86 GLY A O 1
ATOM 666 N N . GLY A 1 87 ? 13.867 0.069 1.156 1.00 96.38 87 GLY A N 1
ATOM 667 C CA . GLY A 1 87 ? 12.892 1.112 0.850 1.00 96.38 87 GLY A CA 1
ATOM 668 C C . GLY A 1 87 ? 13.122 2.380 1.678 1.00 96.38 87 GLY A C 1
ATOM 669 O O . GLY A 1 87 ? 13.602 2.323 2.814 1.00 96.38 87 GLY A O 1
ATOM 670 N N . VAL A 1 88 ? 12.782 3.530 1.104 1.00 96.75 88 VAL A N 1
ATOM 671 C CA . VAL A 1 88 ? 12.898 4.837 1.761 1.00 96.75 88 VAL A CA 1
ATOM 672 C C . VAL A 1 88 ? 11.544 5.201 2.359 1.00 96.75 88 VAL A C 1
ATOM 674 O O . VAL A 1 88 ? 10.551 5.264 1.639 1.00 96.75 88 VAL A O 1
ATOM 677 N N . CYS A 1 89 ? 11.504 5.430 3.671 1.00 96.00 89 CYS A N 1
ATOM 678 C CA . CYS A 1 89 ? 10.297 5.895 4.349 1.00 96.00 89 CYS A CA 1
ATOM 679 C C . CYS A 1 89 ? 10.218 7.418 4.267 1.00 96.00 89 CYS A C 1
ATOM 681 O O . CYS A 1 89 ? 11.104 8.099 4.795 1.00 96.00 89 CYS A O 1
ATOM 683 N N . GLU A 1 90 ? 9.183 7.935 3.607 1.00 91.56 90 GLU A N 1
ATOM 684 C CA . GLU A 1 90 ? 8.985 9.376 3.441 1.00 91.56 90 GLU A CA 1
ATOM 685 C C . GLU A 1 90 ? 8.286 9.981 4.665 1.00 91.56 90 GLU A C 1
ATOM 687 O O . GLU A 1 90 ? 8.953 10.506 5.559 1.00 91.56 90 GLU A O 1
ATOM 692 N N . ALA A 1 91 ? 6.957 9.886 4.717 1.00 90.19 91 ALA A N 1
ATOM 693 C CA . ALA A 1 91 ? 6.126 10.420 5.791 1.00 90.19 91 ALA A CA 1
ATOM 694 C C . ALA A 1 91 ? 4.907 9.526 6.032 1.00 90.19 91 ALA A C 1
ATOM 696 O O . ALA A 1 91 ? 4.458 8.804 5.132 1.00 90.19 91 ALA A O 1
ATOM 697 N N . ARG A 1 92 ? 4.347 9.620 7.241 1.00 90.06 92 ARG A N 1
ATOM 698 C CA . ARG A 1 92 ? 3.224 8.817 7.744 1.00 90.06 92 ARG A CA 1
ATOM 699 C C . ARG A 1 92 ? 3.518 7.322 7.774 1.00 90.06 92 ARG A C 1
ATOM 701 O O . ARG A 1 92 ? 3.779 6.765 8.821 1.00 90.06 92 ARG A O 1
ATOM 708 N N . TYR A 1 93 ? 3.457 6.658 6.635 1.00 91.25 93 TYR A N 1
ATOM 709 C CA . TYR A 1 93 ? 3.768 5.235 6.473 1.00 91.25 93 TYR A CA 1
ATOM 710 C C . TYR A 1 93 ? 4.128 4.912 5.013 1.00 91.25 93 TYR A C 1
ATOM 712 O O . TYR A 1 93 ? 4.169 3.752 4.612 1.00 91.25 93 TYR A O 1
ATOM 720 N N . VAL A 1 94 ? 4.353 5.939 4.186 1.00 91.94 94 VAL A N 1
ATOM 721 C CA . VAL A 1 94 ? 4.561 5.783 2.746 1.00 91.94 94 VAL A CA 1
ATOM 722 C C . VAL A 1 94 ? 5.991 5.322 2.478 1.00 91.94 94 VAL A C 1
ATOM 724 O O . VAL A 1 94 ? 6.959 5.992 2.849 1.00 91.94 94 VAL A O 1
ATOM 727 N N . CYS A 1 95 ? 6.108 4.179 1.800 1.00 94.25 95 CYS A N 1
ATOM 728 C CA . CYS A 1 95 ? 7.379 3.578 1.422 1.00 94.25 95 CYS A CA 1
ATOM 729 C C . CYS A 1 95 ? 7.660 3.718 -0.075 1.00 94.25 95 CYS A C 1
ATOM 731 O O . CYS A 1 95 ? 6.919 3.206 -0.912 1.00 94.25 95 CYS A O 1
ATOM 733 N N . MET A 1 96 ? 8.803 4.319 -0.401 1.00 94.25 96 MET A N 1
ATO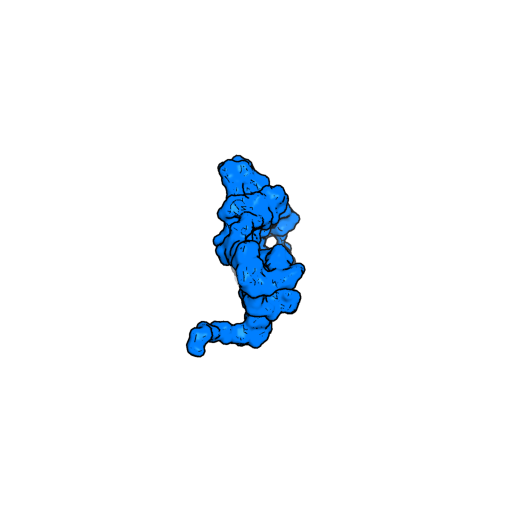M 734 C CA . MET A 1 96 ? 9.373 4.312 -1.745 1.00 94.25 96 MET A CA 1
ATOM 735 C C . MET A 1 96 ? 10.262 3.079 -1.907 1.00 94.25 96 MET A C 1
ATOM 737 O O . MET A 1 96 ? 11.357 2.999 -1.340 1.00 94.25 96 MET A O 1
ATOM 741 N N . CYS A 1 97 ? 9.772 2.087 -2.647 1.00 93.62 97 CYS A N 1
ATOM 742 C CA . CYS A 1 97 ? 10.448 0.803 -2.796 1.00 93.6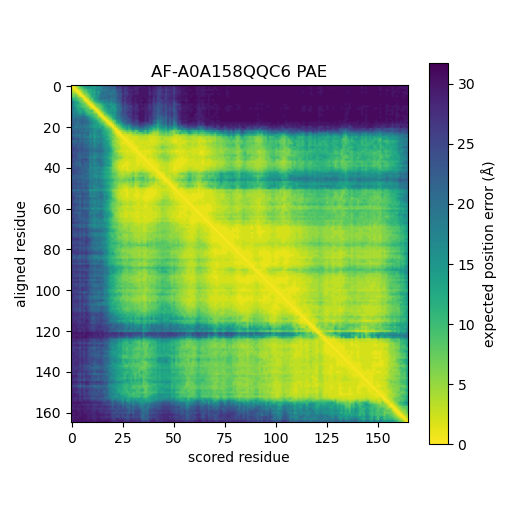2 97 CYS A CA 1
ATOM 743 C C . CYS A 1 97 ? 11.615 0.848 -3.785 1.00 93.62 97 CYS A C 1
ATOM 745 O O . CYS A 1 97 ? 11.585 1.555 -4.790 1.00 93.62 97 CYS A O 1
ATOM 747 N N . GLN A 1 98 ? 12.645 0.052 -3.492 1.00 93.75 98 GLN A N 1
ATOM 748 C CA . GLN A 1 98 ? 13.749 -0.192 -4.419 1.00 93.75 98 GLN A CA 1
ATOM 749 C C . GLN A 1 98 ? 13.289 -1.063 -5.592 1.00 93.75 98 GLN A C 1
ATOM 751 O O . GLN A 1 98 ? 12.348 -1.847 -5.456 1.00 93.75 98 GLN A O 1
ATOM 756 N N . ASN A 1 99 ? 13.999 -0.972 -6.721 1.00 91.00 99 ASN A N 1
ATOM 757 C CA . ASN A 1 99 ? 13.743 -1.811 -7.893 1.00 91.00 99 ASN A CA 1
ATOM 758 C C . ASN A 1 99 ? 13.708 -3.307 -7.504 1.00 91.00 99 ASN A C 1
ATOM 760 O O . ASN A 1 99 ? 14.604 -3.801 -6.813 1.00 91.00 99 ASN A O 1
ATOM 764 N N . GLY A 1 100 ? 12.662 -4.020 -7.930 1.00 91.88 100 GLY A N 1
ATOM 765 C CA . GLY A 1 100 ? 12.414 -5.425 -7.580 1.00 91.88 100 GLY A CA 1
ATOM 766 C C . GLY A 1 100 ? 11.653 -5.669 -6.270 1.00 91.88 100 GLY A C 1
ATOM 767 O O . GLY A 1 100 ? 11.507 -6.824 -5.852 1.00 91.88 100 GLY A O 1
ATOM 768 N N . PHE A 1 101 ? 11.166 -4.615 -5.608 1.00 93.25 101 PHE A N 1
ATOM 769 C CA . PHE A 1 101 ? 10.342 -4.722 -4.402 1.00 93.25 101 PHE A CA 1
ATOM 770 C C . PHE A 1 101 ? 9.057 -3.898 -4.489 1.00 93.25 101 PHE A C 1
ATOM 772 O O . PHE A 1 101 ? 9.032 -2.832 -5.095 1.00 93.25 101 PHE A O 1
ATOM 779 N N . GLY A 1 102 ? 7.995 -4.386 -3.842 1.00 89.88 102 GLY A N 1
ATOM 780 C CA . GLY A 1 102 ? 6.683 -3.741 -3.851 1.00 89.88 102 GLY A CA 1
ATOM 781 C C . GLY A 1 102 ? 5.811 -4.066 -2.636 1.00 89.88 102 GLY A C 1
ATOM 782 O O . GLY A 1 102 ? 6.195 -4.808 -1.721 1.00 89.88 102 GLY A O 1
ATOM 783 N N . GLY A 1 103 ? 4.601 -3.505 -2.642 1.00 88.88 103 GLY A N 1
ATOM 784 C CA . GLY A 1 103 ? 3.652 -3.534 -1.526 1.00 88.88 103 GLY A CA 1
ATOM 785 C C . GLY A 1 103 ? 3.881 -2.421 -0.488 1.00 88.88 103 GLY A C 1
ATOM 786 O O . GLY A 1 103 ? 4.917 -1.758 -0.528 1.00 88.88 103 GLY A O 1
ATOM 787 N N . PRO A 1 104 ? 2.958 -2.250 0.480 1.00 90.00 104 PRO A N 1
ATOM 788 C CA . PRO A 1 104 ? 2.920 -1.082 1.376 1.00 90.00 104 PRO A CA 1
ATOM 789 C C . PRO A 1 104 ? 4.203 -0.841 2.179 1.00 90.00 104 PRO A C 1
ATOM 791 O O . PRO A 1 104 ? 4.540 0.293 2.490 1.00 90.00 104 PRO A O 1
ATOM 794 N N . ARG A 1 105 ? 4.942 -1.916 2.482 1.00 93.50 105 ARG A N 1
ATOM 795 C CA . ARG A 1 105 ? 6.216 -1.879 3.217 1.00 93.50 105 ARG A CA 1
ATOM 796 C C . ARG A 1 105 ? 7.396 -2.443 2.426 1.00 93.50 105 ARG A C 1
ATOM 798 O O . ARG A 1 105 ? 8.397 -2.823 3.023 1.00 93.50 105 ARG A O 1
ATOM 805 N N . CYS A 1 106 ? 7.286 -2.574 1.102 1.00 95.06 106 CYS A N 1
ATOM 806 C CA . CYS A 1 106 ? 8.332 -3.139 0.232 1.00 95.06 106 CYS A CA 1
ATOM 807 C C . CYS A 1 106 ? 8.776 -4.570 0.597 1.00 95.06 106 CYS A C 1
ATOM 809 O O . CYS A 1 106 ? 9.904 -4.976 0.318 1.00 95.06 106 CYS A O 1
ATOM 811 N N . GLY A 1 107 ? 7.915 -5.346 1.265 1.00 95.00 107 GLY A N 1
ATOM 812 C CA . GLY A 1 107 ? 8.228 -6.705 1.724 1.00 95.00 107 GLY A CA 1
ATOM 813 C C . GLY A 1 107 ? 8.114 -7.776 0.636 1.00 95.00 107 GLY A C 1
ATOM 814 O O . GLY A 1 107 ? 8.679 -8.859 0.784 1.00 95.00 107 GLY A O 1
ATOM 815 N N . ARG A 1 108 ? 7.401 -7.486 -0.459 1.00 91.94 108 ARG A N 1
ATOM 816 C CA . ARG A 1 108 ? 7.146 -8.442 -1.542 1.00 91.94 108 ARG A CA 1
ATOM 817 C C . ARG A 1 108 ? 8.183 -8.282 -2.647 1.00 91.94 108 ARG A C 1
ATOM 819 O O . ARG A 1 108 ? 8.552 -7.162 -2.991 1.00 91.94 108 ARG A O 1
ATOM 826 N N . ARG A 1 109 ? 8.631 -9.404 -3.212 1.00 91.62 109 ARG A N 1
ATOM 827 C CA . ARG A 1 109 ? 9.405 -9.421 -4.459 1.00 91.62 109 ARG A CA 1
ATOM 828 C C . ARG A 1 109 ? 8.466 -9.106 -5.616 1.00 91.62 109 ARG A C 1
ATOM 830 O O . ARG A 1 109 ? 7.415 -9.732 -5.716 1.00 91.62 109 ARG A O 1
ATOM 837 N N . VAL A 1 110 ? 8.872 -8.180 -6.469 1.00 89.94 110 VAL A N 1
ATOM 838 C CA . VAL A 1 110 ? 8.211 -7.899 -7.747 1.00 89.94 110 VAL A CA 1
ATOM 839 C C . VAL A 1 110 ? 9.259 -7.966 -8.862 1.00 89.94 110 VAL A C 1
ATOM 841 O O . VAL A 1 110 ? 10.457 -7.915 -8.561 1.00 89.94 110 VAL A O 1
ATOM 844 N N . PRO A 1 111 ? 8.842 -8.116 -10.126 1.00 90.00 111 PRO A N 1
ATOM 845 C CA . PRO A 1 111 ? 9.754 -8.072 -11.261 1.00 90.00 111 PRO A CA 1
ATOM 846 C C . PRO A 1 111 ? 10.526 -6.753 -11.284 1.00 90.00 111 PRO A C 1
ATOM 848 O O . PRO A 1 111 ? 9.978 -5.690 -10.974 1.00 90.00 111 PRO A O 1
ATOM 851 N N . ARG A 1 112 ? 11.811 -6.814 -11.623 1.00 90.12 112 ARG A N 1
ATOM 852 C CA . ARG A 1 112 ? 12.629 -5.610 -11.779 1.00 90.12 112 ARG A CA 1
ATOM 853 C C . ARG A 1 112 ? 12.359 -4.933 -13.119 1.00 90.12 112 ARG A C 1
ATOM 855 O O . ARG A 1 112 ? 11.890 -5.572 -14.056 1.00 90.12 112 ARG A O 1
ATOM 862 N N . LEU A 1 113 ? 12.711 -3.655 -13.233 1.00 87.06 113 LEU A N 1
ATOM 863 C CA . LEU A 1 113 ? 12.571 -2.896 -14.483 1.00 87.06 113 LEU A CA 1
ATOM 864 C C . LEU A 1 113 ? 13.249 -3.581 -15.677 1.00 87.06 113 LEU A C 1
ATOM 866 O O . LEU A 1 113 ? 12.687 -3.590 -16.768 1.00 87.06 113 LEU A O 1
ATOM 870 N N . GLU A 1 114 ? 14.399 -4.221 -15.460 1.00 84.94 114 GLU A N 1
ATOM 871 C CA . GLU A 1 114 ? 15.132 -4.909 -16.525 1.00 84.94 114 GLU A CA 1
ATOM 872 C C . GLU A 1 114 ? 14.340 -6.104 -17.091 1.00 84.94 114 GLU A C 1
ATOM 874 O O . GLU A 1 114 ? 14.450 -6.412 -18.274 1.00 84.94 114 GLU A O 1
ATOM 879 N N . GLU A 1 115 ? 13.493 -6.742 -16.275 1.00 83.62 115 GLU A N 1
ATOM 880 C CA . GLU A 1 115 ? 12.632 -7.848 -16.712 1.00 83.62 115 GLU A CA 1
ATOM 881 C C . GLU A 1 115 ? 11.534 -7.336 -17.663 1.00 83.62 115 GLU A C 1
ATOM 883 O O . GLU A 1 115 ? 11.269 -7.952 -18.691 1.00 83.62 115 GLU A O 1
ATOM 888 N N . TYR A 1 116 ? 10.946 -6.163 -17.397 1.00 84.75 116 TYR A N 1
ATOM 889 C CA . TYR A 1 116 ? 9.967 -5.541 -18.304 1.00 84.75 116 TYR A CA 1
ATOM 890 C C . TYR A 1 116 ? 10.570 -5.148 -19.656 1.00 84.75 116 TYR A C 1
ATOM 892 O O . TYR A 1 116 ? 9.893 -5.213 -20.686 1.00 84.75 116 TYR A O 1
ATOM 900 N N . GLU A 1 117 ? 11.827 -4.711 -19.658 1.00 82.38 117 GLU A N 1
ATOM 901 C CA . GLU A 1 117 ? 12.545 -4.351 -20.879 1.00 82.38 117 GLU A CA 1
ATOM 902 C C . GLU A 1 117 ? 12.910 -5.590 -21.704 1.00 82.38 117 GLU A C 1
ATOM 904 O O . GLU A 1 117 ? 12.769 -5.567 -22.927 1.00 82.38 117 GLU A O 1
ATOM 909 N N . GLU A 1 118 ? 13.302 -6.689 -21.049 1.00 80.50 118 GLU A N 1
ATOM 910 C CA . GLU A 1 118 ? 13.618 -7.962 -21.708 1.00 80.50 118 GLU A CA 1
ATOM 911 C C . GLU A 1 118 ? 12.398 -8.562 -22.419 1.00 80.50 118 GLU A C 1
ATOM 913 O O . GLU A 1 118 ? 12.493 -8.967 -23.580 1.00 80.50 118 GLU A O 1
ATOM 918 N N . PHE A 1 119 ? 11.230 -8.554 -21.770 1.00 80.81 119 PHE A N 1
ATOM 919 C CA . PHE A 1 119 ? 9.975 -9.008 -22.383 1.00 80.81 119 PHE A CA 1
ATOM 920 C C . PHE A 1 119 ? 9.370 -7.988 -23.357 1.00 80.81 119 PHE A C 1
ATOM 922 O O . PHE A 1 119 ? 8.330 -8.250 -23.969 1.00 80.81 119 PHE A O 1
ATOM 929 N N . GLY A 1 120 ? 10.023 -6.835 -23.527 1.00 82.62 120 GLY A N 1
ATOM 930 C CA . GLY A 1 120 ? 9.635 -5.803 -24.470 1.00 82.62 120 GLY A CA 1
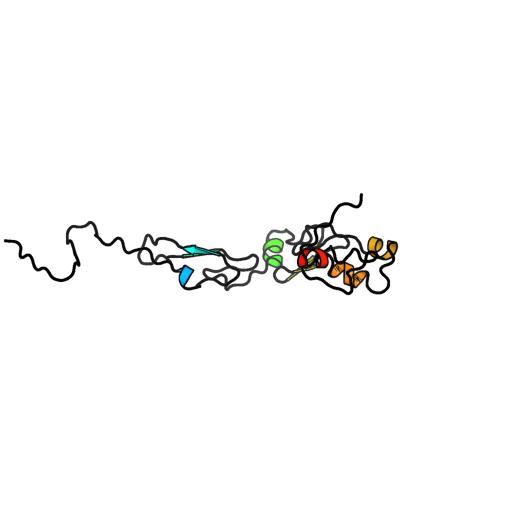ATOM 931 C C . GLY A 1 120 ? 8.277 -5.196 -24.146 1.00 82.62 120 GLY A C 1
ATOM 932 O O . GLY A 1 120 ? 7.440 -5.156 -25.038 1.00 82.62 120 GLY A O 1
ATOM 933 N N . CYS A 1 121 ? 8.049 -4.735 -22.906 1.00 87.56 121 CYS A N 1
ATOM 934 C CA . CYS A 1 121 ? 6.921 -3.866 -22.533 1.00 87.56 121 CYS A CA 1
ATOM 935 C C . CYS A 1 121 ? 7.193 -2.440 -23.051 1.00 87.56 121 CYS A C 1
ATOM 937 O O . CYS A 1 121 ? 7.770 -1.614 -22.332 1.00 87.56 121 CYS A O 1
ATOM 939 N N . PRO A 1 122 ? 6.848 -2.109 -24.308 1.00 64.88 122 PRO A N 1
ATOM 940 C CA . PRO A 1 122 ? 7.313 -0.885 -24.924 1.00 64.88 122 PRO A CA 1
ATOM 941 C C . PRO A 1 122 ? 6.396 0.232 -24.422 1.00 64.88 122 PRO A C 1
ATOM 943 O O . PRO A 1 122 ? 5.176 0.093 -24.433 1.00 64.88 122 PRO A O 1
ATOM 946 N N . GLU A 1 123 ? 6.980 1.344 -23.983 1.00 68.88 123 GLU A N 1
ATOM 947 C CA . GLU A 1 123 ? 6.290 2.581 -23.568 1.00 68.88 123 GLU A CA 1
ATOM 948 C C . GLU A 1 123 ? 5.753 2.636 -22.129 1.00 68.88 123 GLU A C 1
ATOM 950 O O . GLU A 1 123 ? 5.298 3.703 -21.714 1.00 68.88 123 GLU A O 1
ATOM 955 N N . ARG A 1 124 ? 5.799 1.546 -21.345 1.00 79.06 124 ARG A N 1
ATOM 956 C CA . ARG A 1 124 ? 5.202 1.536 -19.991 1.00 79.06 124 ARG A CA 1
ATOM 957 C C . ARG A 1 124 ? 5.954 0.744 -18.926 1.00 79.06 124 ARG A C 1
ATOM 959 O O . ARG A 1 124 ? 5.399 0.596 -17.850 1.00 79.06 124 ARG A O 1
ATOM 966 N N . ALA A 1 125 ? 7.186 0.287 -19.151 1.00 86.00 125 ALA A N 1
ATOM 967 C CA . ALA A 1 125 ? 7.932 -0.502 -18.157 1.00 86.00 125 ALA A CA 1
ATOM 968 C C . ALA A 1 125 ? 7.960 0.151 -16.758 1.00 86.00 125 ALA A C 1
ATOM 970 O O . ALA A 1 125 ? 7.533 -0.462 -15.785 1.00 86.00 125 ALA A O 1
ATOM 971 N N . GLU A 1 1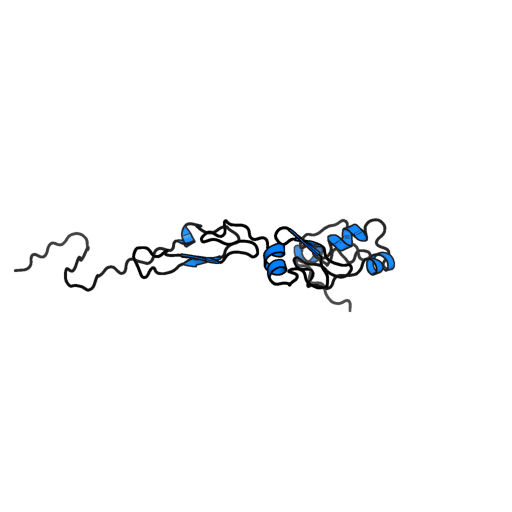26 ? 8.345 1.429 -16.657 1.00 86.25 126 GLU A N 1
ATOM 972 C CA . GLU A 1 126 ? 8.341 2.161 -15.377 1.00 86.25 126 GLU A CA 1
ATOM 973 C C . GLU A 1 126 ? 6.942 2.341 -14.773 1.00 86.25 126 GLU A C 1
ATOM 975 O O . GLU A 1 126 ? 6.787 2.377 -13.553 1.00 86.25 126 GLU A O 1
ATOM 980 N N . VAL A 1 127 ? 5.924 2.489 -15.624 1.00 89.31 127 VAL A N 1
ATOM 981 C CA . VAL A 1 127 ? 4.531 2.669 -15.200 1.00 89.31 127 VAL A CA 1
ATOM 982 C C . VAL A 1 127 ? 3.977 1.342 -14.686 1.00 89.31 127 VAL A C 1
ATOM 984 O O . VAL A 1 127 ? 3.505 1.277 -13.558 1.00 89.31 127 VAL A O 1
ATOM 987 N N . CYS A 1 128 ? 4.105 0.270 -15.462 1.00 90.38 128 CYS A N 1
ATOM 988 C CA . CYS A 1 128 ? 3.618 -1.058 -15.114 1.00 90.38 128 CYS A CA 1
ATOM 989 C C . CYS A 1 128 ? 4.386 -1.681 -13.953 1.00 90.38 128 CYS A C 1
ATOM 991 O O . CYS A 1 128 ? 3.780 -2.372 -13.150 1.00 90.38 128 CYS A O 1
ATOM 993 N N . ALA A 1 129 ? 5.669 -1.364 -13.767 1.00 88.56 129 ALA A N 1
ATOM 994 C CA . ALA A 1 129 ? 6.389 -1.769 -12.563 1.00 88.56 129 ALA A CA 1
ATOM 995 C C . ALA A 1 129 ? 5.790 -1.171 -11.275 1.00 88.56 129 ALA A C 1
ATOM 997 O O . ALA A 1 129 ? 5.889 -1.792 -10.219 1.00 88.56 129 ALA A O 1
ATOM 998 N N . LYS A 1 130 ? 5.165 0.015 -11.346 1.00 86.25 130 LYS A N 1
ATOM 999 C CA . LYS A 1 130 ? 4.477 0.639 -10.202 1.00 86.25 130 LYS A CA 1
ATOM 1000 C C . LYS A 1 130 ? 3.056 0.115 -9.992 1.00 86.25 130 LYS A C 1
ATOM 1002 O O . LYS A 1 130 ? 2.603 0.134 -8.854 1.00 86.25 130 LYS A O 1
ATOM 1007 N N . LEU A 1 131 ? 2.383 -0.299 -11.066 1.00 90.12 131 LEU A N 1
ATOM 1008 C CA . LEU A 1 131 ? 1.001 -0.801 -11.040 1.00 90.12 131 LEU A CA 1
ATOM 1009 C C . LEU A 1 131 ? 0.920 -2.316 -10.795 1.00 90.12 131 LEU A C 1
ATOM 1011 O O . LEU A 1 131 ? -0.103 -2.821 -10.365 1.00 90.12 131 LEU A O 1
ATOM 1015 N N . PHE A 1 132 ? 2.029 -3.035 -10.974 1.00 91.12 132 PHE A N 1
ATOM 1016 C CA . PHE A 1 132 ? 2.097 -4.478 -10.779 1.00 91.12 132 PHE A CA 1
ATOM 1017 C C . PHE A 1 132 ? 1.567 -4.928 -9.409 1.00 91.12 132 PHE A C 1
ATOM 1019 O O . PHE A 1 132 ? 2.203 -4.674 -8.378 1.00 91.12 132 PHE A O 1
ATOM 1026 N N . ASP A 1 133 ? 0.475 -5.700 -9.415 1.00 90.06 133 ASP A N 1
ATOM 1027 C CA . ASP A 1 133 ? -0.111 -6.298 -8.209 1.00 90.06 133 ASP A CA 1
ATOM 1028 C C . ASP A 1 133 ? -0.465 -5.241 -7.133 1.00 90.06 133 ASP A C 1
ATOM 1030 O O . ASP A 1 133 ? -0.198 -5.432 -5.930 1.00 90.06 133 ASP A O 1
ATOM 1034 N N . ASP A 1 134 ? -0.996 -4.093 -7.574 1.00 88.06 134 ASP A N 1
ATOM 1035 C CA . ASP A 1 134 ? -1.448 -2.975 -6.736 1.00 88.06 134 ASP A CA 1
ATOM 1036 C C . ASP A 1 134 ? -2.900 -3.140 -6.225 1.00 88.06 134 ASP A C 1
ATOM 1038 O O . ASP A 1 134 ? -3.375 -2.363 -5.388 1.00 88.06 134 ASP A O 1
ATOM 1042 N N . GLY A 1 135 ? -3.582 -4.203 -6.660 1.00 89.25 135 GLY A N 1
ATOM 1043 C CA . GLY A 1 135 ? -4.952 -4.557 -6.299 1.00 89.25 135 GLY A CA 1
ATOM 1044 C C . GLY A 1 135 ? -6.017 -3.925 -7.197 1.00 89.25 135 GLY A C 1
ATOM 1045 O O . GLY A 1 135 ? -7.216 -4.123 -6.959 1.00 89.25 135 GLY A O 1
ATOM 1046 N N . ARG A 1 136 ? -5.617 -3.170 -8.221 1.00 91.38 136 ARG A N 1
ATOM 1047 C CA . ARG A 1 136 ? -6.477 -2.639 -9.276 1.00 91.38 136 ARG A CA 1
ATOM 1048 C C . ARG A 1 136 ? -6.078 -3.289 -10.585 1.00 91.38 136 ARG A C 1
ATOM 1050 O O . ARG A 1 136 ? -4.977 -3.756 -10.761 1.00 91.38 136 ARG A O 1
ATOM 1057 N N . CYS A 1 137 ? -7.040 -3.387 -11.488 1.00 93.06 137 CYS A N 1
ATOM 1058 C CA . CYS A 1 137 ? -6.754 -3.891 -12.821 1.00 93.06 137 CYS A CA 1
ATOM 1059 C C . CYS A 1 137 ? -6.510 -2.703 -13.741 1.00 93.06 137 CYS A C 1
ATOM 1061 O O . CYS A 1 137 ? -7.453 -1.977 -14.079 1.00 93.06 137 CYS A O 1
ATOM 1063 N N . ASP A 1 138 ? -5.256 -2.545 -14.133 1.00 92.88 138 ASP A N 1
ATOM 1064 C CA . ASP A 1 138 ? -4.758 -1.561 -15.070 1.00 92.88 138 ASP A CA 1
ATOM 1065 C C . ASP A 1 138 ? -4.605 -2.191 -16.456 1.00 92.88 138 ASP A C 1
ATOM 1067 O O . ASP A 1 138 ? -3.584 -2.772 -16.832 1.00 92.88 138 ASP A O 1
ATOM 1071 N N . ASP A 1 139 ? -5.636 -2.012 -17.286 1.00 91.81 139 ASP A N 1
ATOM 1072 C CA . ASP A 1 139 ? -5.697 -2.550 -18.655 1.00 91.81 139 ASP A CA 1
ATOM 1073 C C . ASP A 1 139 ? -4.489 -2.150 -19.522 1.00 91.81 139 ASP A C 1
ATOM 1075 O O . ASP A 1 139 ? -4.113 -2.848 -20.468 1.00 91.81 139 ASP A O 1
ATOM 1079 N N . ILE A 1 140 ? -3.848 -1.021 -19.200 1.00 91.62 140 ILE A N 1
ATOM 1080 C CA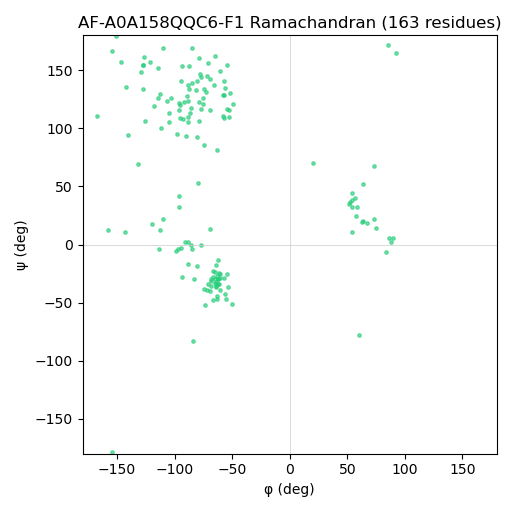 . ILE A 1 140 ? -2.634 -0.549 -19.874 1.00 91.62 140 ILE A CA 1
ATOM 1081 C C . ILE A 1 140 ? -1.418 -1.458 -19.647 1.00 91.62 140 ILE A C 1
ATOM 1083 O O . ILE A 1 140 ? -0.507 -1.420 -20.480 1.00 91.62 140 ILE A O 1
ATOM 1087 N N . CYS A 1 141 ? -1.432 -2.247 -18.570 1.00 91.75 141 CYS A N 1
ATOM 1088 C CA . CYS A 1 141 ? -0.392 -3.170 -18.117 1.00 91.75 141 CYS A CA 1
ATOM 1089 C C . CYS A 1 141 ? -0.827 -4.642 -18.197 1.00 91.75 141 CYS A C 1
ATOM 1091 O O . CYS A 1 141 ? -0.006 -5.542 -18.028 1.00 91.75 141 CYS A O 1
ATOM 1093 N N . ASN A 1 142 ? -2.081 -4.912 -18.569 1.00 90.50 142 ASN A N 1
ATOM 1094 C CA . ASN A 1 142 ? -2.629 -6.261 -18.698 1.00 90.50 142 ASN A CA 1
ATOM 1095 C C . ASN A 1 142 ? -2.229 -6.967 -20.017 1.00 90.50 142 ASN A C 1
ATOM 1097 O O . ASN A 1 142 ? -3.064 -7.425 -20.799 1.00 90.50 142 ASN A O 1
ATOM 1101 N N . ARG A 1 143 ? -0.926 -7.017 -20.307 1.00 88.81 143 ARG A N 1
ATOM 1102 C CA . ARG A 1 143 ? -0.335 -7.731 -21.452 1.00 88.81 143 ARG A CA 1
ATOM 1103 C C . ARG A 1 143 ? 0.773 -8.650 -20.969 1.00 88.81 143 ARG A C 1
ATOM 1105 O O . ARG A 1 143 ? 1.424 -8.345 -19.978 1.00 88.81 143 ARG A O 1
ATOM 1112 N N . GLU A 1 144 ? 1.047 -9.710 -21.723 1.00 88.19 144 GLU A N 1
ATOM 1113 C CA . GLU A 1 144 ? 2.111 -10.672 -21.405 1.00 88.19 144 GLU A CA 1
ATOM 1114 C C . GLU A 1 144 ? 3.476 -10.002 -21.229 1.00 88.19 144 GLU A C 1
ATOM 1116 O O . GLU A 1 144 ? 4.141 -10.211 -20.220 1.00 88.19 144 GLU A O 1
ATOM 1121 N N . SER A 1 145 ? 3.841 -9.107 -22.152 1.00 89.12 145 SER A N 1
ATOM 1122 C CA . SER A 1 145 ? 5.091 -8.341 -22.091 1.00 89.12 145 SER A CA 1
ATOM 1123 C C . SER A 1 145 ? 5.205 -7.463 -20.841 1.00 89.12 145 SER A C 1
ATOM 1125 O O . SER A 1 145 ? 6.307 -7.139 -20.423 1.00 89.12 145 SER A O 1
ATOM 1127 N N . CYS A 1 146 ? 4.072 -7.074 -20.248 1.00 90.56 146 CYS A N 1
ATOM 1128 C CA . CYS A 1 146 ? 3.982 -6.251 -19.041 1.00 90.56 146 CYS A CA 1
ATOM 1129 C C . CYS A 1 146 ? 3.470 -7.064 -17.835 1.00 90.56 146 CYS A C 1
ATOM 1131 O O . CYS A 1 146 ? 2.940 -6.499 -16.882 1.00 90.56 146 CYS A O 1
ATOM 1133 N N . LEU A 1 147 ? 3.622 -8.394 -17.894 1.00 90.00 147 LEU A N 1
ATOM 1134 C CA . LEU A 1 147 ? 3.363 -9.332 -16.801 1.00 90.00 147 LEU A CA 1
ATOM 1135 C C . LEU A 1 147 ? 1.926 -9.288 -16.256 1.00 90.00 147 LEU A C 1
ATOM 1137 O O . LEU A 1 147 ? 1.693 -9.545 -15.075 1.00 90.00 147 LEU A O 1
ATOM 1141 N N . PHE A 1 148 ? 0.970 -8.989 -17.141 1.00 91.19 148 PHE A N 1
ATOM 1142 C CA . PHE A 1 148 ? -0.470 -8.993 -16.870 1.00 91.19 148 PHE A CA 1
ATOM 1143 C C . PHE A 1 148 ? -0.882 -8.187 -15.635 1.00 91.19 148 PHE A C 1
ATOM 1145 O O . PHE A 1 148 ? -1.796 -8.597 -14.920 1.00 91.19 148 PHE A O 1
ATOM 1152 N N . ASP A 1 149 ? -0.198 -7.073 -15.369 1.00 90.62 149 ASP A N 1
ATOM 1153 C CA . ASP A 1 149 ? -0.491 -6.219 -14.216 1.00 90.62 149 ASP A CA 1
ATOM 1154 C C . ASP A 1 149 ? -0.479 -6.986 -12.876 1.00 90.62 149 ASP A C 1
ATOM 1156 O O . ASP A 1 149 ? -1.350 -6.850 -12.022 1.00 90.62 149 ASP A O 1
ATOM 1160 N N . GLY A 1 150 ? 0.449 -7.939 -12.731 1.00 90.12 150 GLY A N 1
ATOM 1161 C CA . GLY A 1 150 ? 0.501 -8.792 -11.538 1.00 90.12 150 G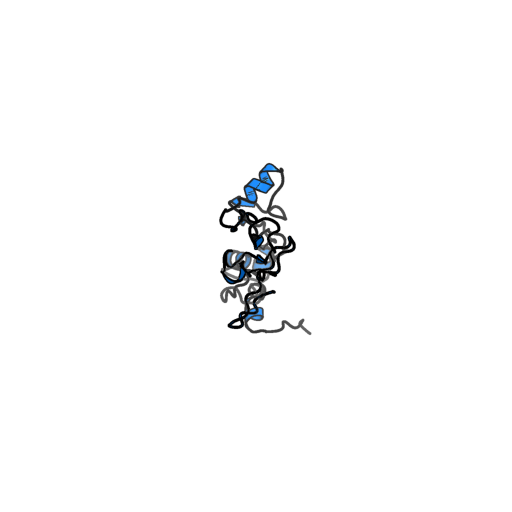LY A CA 1
ATOM 1162 C C . GLY A 1 150 ? -0.731 -9.688 -11.352 1.00 90.12 150 GLY A C 1
ATOM 1163 O O . GLY A 1 150 ? -0.972 -10.205 -10.260 1.00 90.12 150 GLY A O 1
ATOM 1164 N N . PHE A 1 151 ? -1.485 -9.915 -12.431 1.00 91.12 151 PHE A N 1
ATOM 1165 C CA . PHE A 1 151 ? -2.730 -10.678 -12.494 1.00 91.12 151 PHE A CA 1
ATOM 1166 C C . PHE A 1 151 ? -3.921 -10.054 -11.758 1.00 91.12 151 PHE A C 1
ATOM 1168 O O . PHE A 1 151 ? -4.914 -10.750 -11.522 1.00 91.12 151 PHE A O 1
ATOM 1175 N N . ASP A 1 152 ? -3.896 -8.761 -11.438 1.00 90.00 152 ASP A N 1
ATOM 1176 C CA . ASP A 1 152 ? -5.037 -8.110 -10.787 1.00 90.00 152 ASP A CA 1
ATOM 1177 C C . ASP A 1 152 ? -6.313 -8.147 -11.634 1.00 90.00 152 ASP A C 1
ATOM 1179 O O . ASP A 1 152 ? -7.411 -8.363 -11.112 1.00 90.00 152 ASP A O 1
ATOM 1183 N N . CYS A 1 153 ? -6.182 -8.080 -12.959 1.00 89.12 153 CYS A N 1
ATOM 1184 C CA . CYS A 1 153 ? -7.307 -8.259 -13.877 1.00 89.12 153 CYS A CA 1
ATOM 1185 C C . CYS A 1 153 ? -7.926 -9.664 -13.819 1.00 89.12 153 CYS A C 1
ATOM 1187 O O . CYS A 1 153 ? -9.147 -9.797 -13.860 1.00 89.12 153 CYS A O 1
ATOM 1189 N N . ALA A 1 154 ? -7.122 -10.716 -13.640 1.00 87.75 154 ALA A N 1
ATOM 1190 C CA . ALA A 1 154 ? -7.633 -12.086 -13.545 1.00 87.75 154 ALA A CA 1
ATOM 1191 C C . ALA A 1 154 ? -8.392 -12.337 -12.228 1.00 87.75 154 ALA A C 1
ATOM 1193 O O . ALA A 1 154 ? -9.385 -13.070 -12.206 1.00 87.75 154 ALA A O 1
ATOM 1194 N N . LYS A 1 155 ? -7.962 -11.692 -11.133 1.00 83.56 155 LYS A N 1
ATOM 1195 C CA . LYS A 1 155 ? -8.612 -11.798 -9.816 1.00 83.56 155 LYS A CA 1
ATOM 1196 C C . LYS A 1 155 ? -10.032 -11.221 -9.822 1.00 83.56 155 LYS A C 1
ATOM 1198 O O . LYS A 1 155 ? -10.895 -11.746 -9.121 1.00 83.56 155 LYS A O 1
ATOM 1203 N N . ARG A 1 156 ? -10.291 -10.180 -10.625 1.00 72.81 156 ARG A N 1
ATOM 1204 C CA . ARG A 1 156 ? -11.615 -9.535 -10.744 1.00 72.81 156 ARG A CA 1
ATOM 1205 C C . ARG A 1 156 ? -12.660 -10.428 -11.408 1.00 72.81 156 ARG A C 1
ATOM 1207 O O . ARG A 1 156 ? -13.814 -10.414 -10.991 1.00 72.81 156 ARG A O 1
ATOM 1214 N N . ASP A 1 157 ? -12.245 -11.229 -12.383 1.00 72.56 157 ASP A N 1
ATOM 1215 C CA . ASP A 1 157 ? -13.148 -12.085 -13.160 1.00 72.56 157 ASP A CA 1
ATOM 1216 C C . ASP A 1 157 ? -13.325 -13.487 -12.551 1.00 72.56 157 ASP A C 1
ATOM 1218 O O . ASP A 1 157 ? -13.998 -14.345 -13.125 1.00 72.56 157 ASP A O 1
ATOM 1222 N N . GLY A 1 158 ? -12.701 -13.759 -11.397 1.00 67.56 158 GLY A N 1
ATOM 1223 C CA . GLY A 1 158 ? -12.652 -15.106 -10.823 1.00 67.56 158 GLY A CA 1
ATOM 1224 C C . GLY A 1 158 ? -11.904 -16.103 -11.716 1.00 67.56 158 GLY A C 1
ATOM 1225 O O . GLY A 1 158 ? -12.087 -17.317 -11.583 1.00 67.56 158 GLY A O 1
ATOM 1226 N N . ALA A 1 159 ? -11.077 -15.608 -12.641 1.00 65.62 159 ALA A N 1
ATOM 1227 C CA . ALA A 1 159 ? -10.290 -16.437 -13.531 1.00 65.62 159 ALA A CA 1
ATOM 1228 C C . ALA A 1 159 ? -9.198 -17.142 -12.718 1.00 65.62 159 ALA A C 1
ATOM 1230 O O . ALA A 1 159 ? -8.306 -16.522 -12.141 1.00 65.62 159 ALA A O 1
ATOM 1231 N N . VAL A 1 160 ? -9.268 -18.471 -12.663 1.00 65.81 160 VAL A N 1
ATOM 1232 C CA . VAL A 1 160 ? -8.229 -19.284 -12.032 1.00 65.81 160 VAL A CA 1
ATOM 1233 C C . VAL A 1 160 ? -7.071 -19.406 -13.016 1.00 65.81 160 VAL A C 1
ATOM 1235 O O . VAL A 1 160 ? -7.174 -20.152 -13.993 1.00 65.81 160 VAL A O 1
ATOM 1238 N N . CYS A 1 161 ? -5.966 -18.701 -12.756 1.00 61.53 161 CYS A N 1
ATOM 1239 C CA . CYS A 1 161 ? -4.709 -18.928 -13.467 1.00 61.53 161 CYS A CA 1
ATOM 1240 C C . CYS A 1 161 ? -4.301 -20.395 -13.284 1.00 61.53 161 CYS A C 1
ATOM 1242 O O . CYS A 1 161 ? -3.933 -20.828 -12.191 1.00 61.53 161 CYS A O 1
ATOM 1244 N N . ARG A 1 162 ? -4.410 -21.184 -14.354 1.00 59.53 162 ARG A N 1
ATOM 1245 C CA . ARG A 1 162 ? -3.908 -22.557 -14.391 1.00 59.53 162 ARG A CA 1
ATOM 1246 C C . ARG A 1 162 ? -2.452 -22.522 -14.844 1.00 59.53 162 ARG A C 1
ATOM 1248 O O . ARG A 1 162 ? -2.156 -21.787 -15.784 1.00 59.53 162 ARG A O 1
ATOM 1255 N N . PRO A 1 163 ? -1.551 -23.298 -14.218 1.00 57.94 163 PRO A N 1
ATOM 1256 C CA . PRO A 1 163 ? -0.196 -23.430 -14.731 1.00 57.94 163 PRO A CA 1
ATOM 1257 C C . PRO A 1 163 ? -0.271 -23.924 -16.177 1.00 57.94 163 PRO A C 1
ATOM 1259 O O . PRO A 1 163 ? -1.055 -24.828 -16.475 1.00 57.94 163 PRO A O 1
ATOM 1262 N N . CYS A 1 164 ? 0.504 -23.303 -17.066 1.00 63.28 164 CYS A N 1
ATOM 1263 C CA . CYS A 1 164 ? 0.582 -23.708 -18.463 1.00 63.28 164 CYS A CA 1
ATOM 1264 C C . CYS A 1 164 ? 1.035 -25.177 -18.517 1.00 63.28 164 CYS A C 1
ATOM 1266 O O . CYS A 1 164 ? 2.159 -25.488 -18.120 1.00 63.28 164 CYS A O 1
ATOM 1268 N N . CYS A 1 165 ? 0.128 -26.072 -18.919 1.00 41.91 165 CYS A N 1
ATOM 1269 C CA . CYS A 1 165 ? 0.400 -27.482 -19.198 1.00 41.91 165 CYS A CA 1
ATOM 1270 C C . CYS A 1 165 ? 0.697 -27.674 -20.682 1.00 41.91 165 CYS A C 1
ATOM 1272 O O . CYS A 1 165 ? 0.000 -27.026 -21.496 1.00 41.91 165 CYS A O 1
#

Sequence (165 aa):
MVFVIRMEDVFVSLDGQGQYCELDKDECSLMVCPADATCVNLTPKHSDDKGYSCICPEGYTGDLCDLEVDLCELHRERGENYCHNGGVCEARYVCMCQNGFGGPRCGRRVPRLEEYEEFGCPERAEVCAKLFDDGRCDDICNRESCLFDGFDCAKRDGAVCRPCC

Radius of gyration: 27.65 Å; Cα contacts (8 Å, |Δi|>4): 247; chains: 1; bounding box: 67×38×81 Å

pLDDT: mean 82.45, std 17.53, range [34.44, 97.12]

Mean predicted aligned error: 11.71 Å

Secondary structure (DSSP, 8-state):
------SS------SSS-----PPP-GGGGT-S-TTSEEEE---SSTTS-SEEEEPPTTEESTTS-EE--HHHHHHHTT--SSSTTPEE-STT-EEPPTTEESTTS-EE---HHHHHHTT-TTTHHHHHHHTTSSS--TTT-SGGGGGGGGHHHHHTT-------

Nearest PDB structures (foldseek):
  4d90-assembly3_A  TM=5.139E-01  e=2.229E-05  Homo sapiens
  5fma-assembly2_B  TM=5.727E-01  e=4.026E-05  Homo sapiens
  4d90-assembly3_B  TM=4.969E-01  e=1.155E-05  Homo sapiens
  4xbm-assembly2_B  TM=4.807E-01  e=2.899E-05  Homo sapiens
  6pog-assembly1_B  TM=4.054E-01  e=7.273E-05  Homo sapiens